Protein AF-A0A1V5XYW7-F1 (afdb_monomer)

Foldseek 3Di:
DDDDDPVQVVCLQPDQDPPPRQSGWDKDKDWDFDPDPPTPDTWIKIWTAHPPPRDIDIDGPVVVVVVVVVVVVVVVVVVVD

Structure (mmCIF, N/CA/C/O backbone):
data_AF-A0A1V5XYW7-F1
#
_entry.id   AF-A0A1V5XYW7-F1
#
loop_
_atom_site.group_PDB
_atom_site.id
_atom_site.type_symbol
_atom_site.label_atom_id
_atom_site.label_alt_id
_atom_site.label_comp_id
_atom_site.label_asym_id
_atom_site.label_entity_id
_atom_site.label_seq_id
_atom_site.pdbx_PDB_ins_code
_atom_site.Cartn_x
_atom_site.Cartn_y
_atom_site.Cartn_z
_atom_site.occupancy
_atom_site.B_iso_or_equiv
_atom_site.auth_seq_id
_atom_site.auth_comp_id
_atom_site.auth_asym_id
_atom_site.auth_atom_id
_atom_site.pdbx_PDB_model_num
ATOM 1 N N . MET A 1 1 ? -4.911 21.909 -8.838 1.00 36.50 1 MET A N 1
ATOM 2 C CA . MET A 1 1 ? -5.877 20.820 -8.573 1.00 36.50 1 MET A CA 1
ATOM 3 C C . MET A 1 1 ? -5.080 19.526 -8.528 1.00 36.50 1 MET A C 1
ATOM 5 O O . MET A 1 1 ? -4.471 19.181 -9.532 1.00 36.50 1 MET A O 1
ATOM 9 N N . ALA A 1 2 ? -4.935 18.908 -7.353 1.00 45.91 2 ALA A N 1
ATOM 10 C CA . ALA A 1 2 ? -4.123 17.701 -7.198 1.00 45.91 2 ALA A CA 1
ATOM 11 C C . ALA A 1 2 ? -4.779 16.540 -7.958 1.00 45.91 2 ALA A C 1
ATOM 13 O O . ALA A 1 2 ? -5.974 16.296 -7.806 1.00 45.91 2 ALA A O 1
ATOM 14 N N . LYS A 1 3 ? -4.009 15.869 -8.815 1.00 51.34 3 LYS A N 1
ATOM 15 C CA . LYS A 1 3 ? -4.450 14.694 -9.569 1.00 51.34 3 LYS A CA 1
ATOM 16 C C . LYS A 1 3 ? -4.811 13.601 -8.558 1.00 51.34 3 LYS A C 1
ATOM 18 O O . LYS A 1 3 ? -3.936 13.161 -7.820 1.00 51.34 3 LYS A O 1
ATOM 23 N N . GLN A 1 4 ? -6.087 13.230 -8.491 1.00 60.75 4 GLN A N 1
ATOM 24 C CA . GLN A 1 4 ? -6.575 12.152 -7.629 1.00 60.75 4 GLN A CA 1
ATOM 25 C C . GLN A 1 4 ? -5.818 10.858 -7.948 1.00 60.75 4 GLN A C 1
ATOM 27 O O . GLN A 1 4 ? -5.731 10.455 -9.112 1.00 60.75 4 GLN A O 1
ATOM 32 N N . A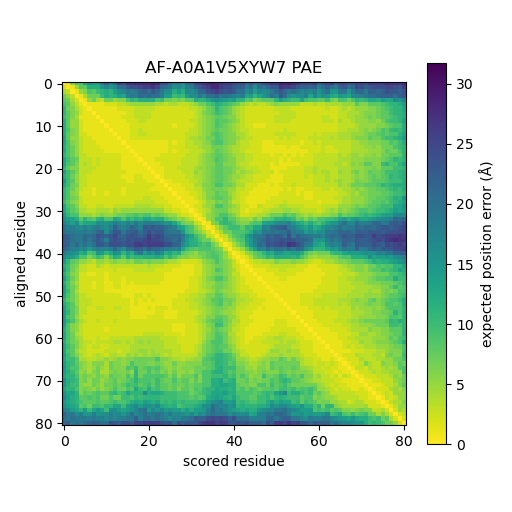SP A 1 5 ? -5.231 10.239 -6.925 1.00 82.94 5 ASP A N 1
ATOM 33 C CA . ASP A 1 5 ? -4.520 8.973 -7.060 1.00 82.94 5 ASP A CA 1
ATOM 34 C C . ASP A 1 5 ? -5.519 7.821 -6.912 1.00 82.94 5 ASP A C 1
ATOM 36 O O . ASP A 1 5 ? -5.813 7.354 -5.813 1.00 82.94 5 ASP A O 1
ATOM 40 N N . VAL A 1 6 ? -6.049 7.373 -8.051 1.00 86.81 6 VAL A N 1
ATOM 41 C CA . VAL A 1 6 ? -7.055 6.303 -8.135 1.00 86.81 6 VAL A CA 1
ATOM 42 C C . VAL A 1 6 ? -6.586 5.013 -7.450 1.00 86.81 6 VAL A C 1
ATOM 44 O O . VAL A 1 6 ? -7.403 4.276 -6.902 1.00 86.81 6 VAL A O 1
ATOM 47 N N . VAL A 1 7 ? -5.279 4.725 -7.455 1.00 89.38 7 VAL A N 1
ATOM 48 C CA . VAL A 1 7 ? -4.737 3.526 -6.800 1.00 89.38 7 VAL A CA 1
ATOM 49 C C . VAL A 1 7 ? -4.835 3.666 -5.285 1.00 89.38 7 VAL A C 1
ATOM 51 O O . VAL A 1 7 ? -5.301 2.740 -4.622 1.00 89.38 7 VAL A O 1
ATOM 54 N N . ALA A 1 8 ? -4.462 4.828 -4.746 1.00 91.56 8 ALA A N 1
ATOM 55 C CA . ALA A 1 8 ? -4.583 5.096 -3.317 1.00 91.56 8 ALA A CA 1
ATOM 56 C C . ALA A 1 8 ? -6.042 5.002 -2.842 1.00 91.56 8 ALA A C 1
ATOM 58 O O . ALA A 1 8 ? -6.311 4.354 -1.830 1.00 91.56 8 ALA A O 1
ATOM 59 N N . ASP A 1 9 ? -6.979 5.568 -3.608 1.00 92.25 9 ASP A N 1
ATOM 60 C CA . ASP A 1 9 ? -8.411 5.521 -3.296 1.00 92.25 9 ASP A CA 1
ATOM 61 C C . ASP A 1 9 ? -8.951 4.079 -3.285 1.00 92.25 9 ASP A C 1
ATOM 63 O O . ASP A 1 9 ? -9.740 3.707 -2.412 1.00 92.25 9 ASP A O 1
ATOM 67 N N . ASN A 1 10 ? -8.527 3.248 -4.242 1.00 92.69 10 ASN A N 1
ATOM 68 C CA . ASN A 1 10 ? -8.936 1.844 -4.317 1.00 92.69 10 ASN A CA 1
ATOM 69 C C . ASN A 1 10 ? -8.376 1.024 -3.151 1.00 92.69 10 ASN A C 1
ATOM 71 O O . ASN A 1 10 ? -9.112 0.248 -2.540 1.00 92.69 10 ASN A O 1
ATOM 75 N N . LEU A 1 11 ? -7.100 1.228 -2.812 1.00 93.88 11 LEU A N 1
ATOM 76 C CA . LEU A 1 11 ? -6.463 0.580 -1.667 1.00 93.88 11 LEU A CA 1
ATOM 77 C C . LEU A 1 11 ? -7.148 0.971 -0.356 1.00 93.88 11 LEU A C 1
ATOM 79 O O . LEU A 1 11 ? -7.456 0.097 0.449 1.00 93.88 11 LEU A O 1
ATOM 83 N N . GLN A 1 12 ? -7.462 2.256 -0.166 1.00 93.81 12 GLN A N 1
ATOM 84 C CA . GLN A 1 12 ? -8.149 2.724 1.037 1.00 93.81 12 GLN A CA 1
ATOM 85 C C . GLN A 1 12 ? -9.547 2.104 1.180 1.00 93.81 12 GLN A C 1
ATOM 87 O O . GLN A 1 12 ? -9.923 1.688 2.271 1.00 93.81 12 GLN A O 1
ATOM 92 N N . LYS A 1 13 ? -10.314 1.996 0.086 1.00 93.56 13 LYS A N 1
ATOM 93 C CA . LYS A 1 13 ? -11.663 1.396 0.101 1.00 93.56 13 LYS A CA 1
ATOM 94 C C . LYS A 1 13 ? -11.656 -0.114 0.340 1.00 93.56 13 LYS A C 1
ATOM 96 O O . LYS A 1 13 ? -12.593 -0.632 0.942 1.00 93.56 13 LYS A O 1
ATOM 101 N N . ALA A 1 14 ? -10.644 -0.816 -0.165 1.00 93.31 14 ALA A N 1
ATOM 102 C CA . ALA A 1 14 ? -10.530 -2.268 -0.044 1.00 93.31 14 ALA A CA 1
ATOM 103 C C . ALA A 1 14 ? -9.878 -2.719 1.275 1.00 93.31 14 ALA A C 1
ATOM 105 O O . ALA A 1 14 ? -9.925 -3.905 1.604 1.00 93.31 14 ALA A O 1
ATOM 106 N N . PHE A 1 15 ? -9.269 -1.797 2.023 1.00 95.81 15 PHE A N 1
ATOM 107 C CA . PHE A 1 15 ? -8.482 -2.130 3.200 1.00 95.81 15 PHE A CA 1
ATOM 108 C C . PHE A 1 15 ? -9.323 -2.722 4.339 1.00 95.81 15 PHE A C 1
ATOM 110 O O . PHE A 1 15 ? -10.320 -2.155 4.792 1.00 95.81 15 PHE A O 1
ATOM 117 N N . VAL A 1 16 ? -8.851 -3.847 4.876 1.00 97.69 16 VAL A N 1
ATOM 118 C CA . VAL A 1 16 ? -9.303 -4.404 6.151 1.00 97.69 16 VAL A CA 1
ATOM 119 C C . VAL A 1 16 ? -8.076 -4.907 6.892 1.00 97.69 16 VAL A C 1
ATOM 121 O O . VAL A 1 16 ? -7.421 -5.847 6.452 1.00 97.69 16 VAL A O 1
ATOM 124 N N . CYS A 1 17 ? -7.773 -4.306 8.041 1.00 97.62 17 CYS A N 1
ATOM 125 C CA . CYS A 1 17 ? -6.578 -4.658 8.793 1.00 97.62 17 CYS A CA 1
ATOM 126 C C . CYS A 1 17 ? -6.604 -6.143 9.212 1.00 97.62 17 CYS A C 1
ATOM 128 O O . CYS A 1 17 ? -7.494 -6.536 9.975 1.00 97.62 17 CYS A O 1
ATOM 130 N N . PRO A 1 18 ? -5.597 -6.956 8.843 1.00 97.06 18 PRO A N 1
ATOM 131 C CA . PRO A 1 18 ? -5.565 -8.376 9.199 1.00 97.06 18 PRO A CA 1
ATOM 132 C C . PRO A 1 18 ? -5.347 -8.605 10.702 1.00 97.06 18 PRO A C 1
ATOM 134 O O . PRO A 1 18 ? -5.678 -9.666 11.224 1.00 97.06 18 PRO A O 1
ATOM 137 N N . LYS A 1 19 ? -4.818 -7.603 11.420 1.00 96.88 19 LYS A N 1
ATOM 138 C CA . LYS A 1 19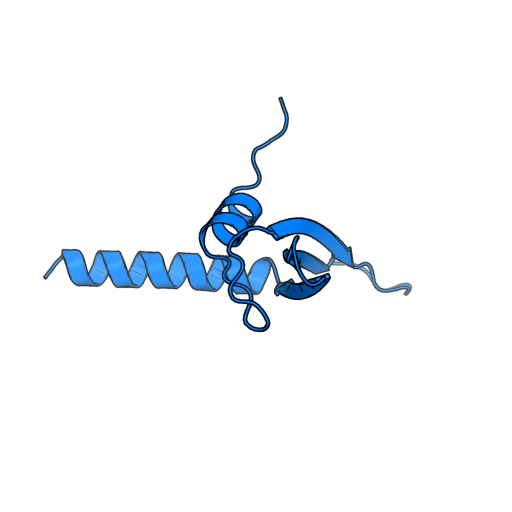 ? -4.525 -7.681 12.857 1.00 96.88 19 LYS A CA 1
ATOM 139 C C . LYS A 1 19 ? -5.720 -7.311 13.739 1.00 96.88 19 LYS A C 1
ATOM 141 O O . LYS A 1 19 ? -5.998 -8.004 14.710 1.00 96.88 19 LYS A O 1
ATOM 146 N N . CYS A 1 20 ? -6.405 -6.205 13.438 1.00 97.62 20 CYS A N 1
ATOM 147 C CA . CYS A 1 20 ? -7.459 -5.649 14.304 1.00 97.62 20 CYS A CA 1
ATOM 148 C C . CYS A 1 20 ? -8.817 -5.459 13.612 1.00 97.62 20 CYS A C 1
ATOM 150 O O . CYS A 1 20 ? -9.759 -4.997 14.248 1.00 97.62 20 CYS A O 1
ATOM 152 N N . ARG A 1 21 ? -8.928 -5.800 12.320 1.00 97.44 21 ARG A N 1
ATOM 153 C CA . ARG A 1 21 ? -10.135 -5.653 11.482 1.00 97.44 21 ARG A CA 1
ATOM 154 C C . ARG A 1 21 ? -10.644 -4.219 11.295 1.00 97.44 21 ARG A C 1
ATOM 156 O O . ARG A 1 21 ? -11.710 -4.028 10.713 1.00 97.44 21 ARG A O 1
ATOM 163 N N . CYS A 1 22 ? -9.893 -3.213 11.747 1.00 97.06 22 CYS A N 1
ATOM 164 C CA . CYS A 1 22 ? -10.157 -1.816 11.416 1.00 97.06 22 CYS A CA 1
ATOM 165 C C . CYS A 1 22 ? -10.133 -1.630 9.891 1.00 97.06 22 CYS A C 1
ATOM 167 O O . CYS A 1 22 ? -9.265 -2.184 9.215 1.00 97.06 22 CYS A O 1
ATOM 169 N N . LYS A 1 23 ? -11.094 -0.867 9.367 1.00 97.00 23 LYS A N 1
ATOM 170 C CA . LYS A 1 23 ? -11.244 -0.580 7.931 1.00 97.00 23 LYS A CA 1
ATOM 171 C C . LYS A 1 23 ? -10.647 0.764 7.522 1.00 97.00 23 LYS A C 1
ATOM 173 O O . LYS A 1 23 ? -10.651 1.099 6.348 1.00 97.00 23 LYS A O 1
ATOM 178 N N . ASP A 1 24 ? -10.174 1.538 8.493 1.00 96.44 24 ASP A N 1
ATOM 179 C CA . ASP A 1 24 ? -9.563 2.831 8.241 1.00 96.44 24 ASP A CA 1
ATOM 180 C C . ASP A 1 24 ? -8.036 2.701 8.158 1.00 96.44 24 ASP A C 1
ATOM 182 O O . ASP A 1 24 ? -7.391 1.989 8.945 1.00 96.44 24 ASP A O 1
ATOM 186 N N . ALA A 1 25 ? -7.468 3.372 7.161 1.00 97.12 25 ALA A N 1
ATOM 187 C CA . ALA A 1 25 ? -6.048 3.350 6.868 1.00 97.12 25 ALA A CA 1
ATOM 188 C C . ALA A 1 25 ? -5.569 4.654 6.243 1.00 97.12 25 ALA A C 1
ATOM 190 O O . ALA A 1 25 ? -6.252 5.291 5.441 1.00 97.12 25 ALA A O 1
ATOM 191 N N . GLN A 1 26 ? -4.324 4.991 6.562 1.00 97.00 26 GLN A N 1
ATOM 192 C CA . GLN A 1 26 ? -3.563 6.009 5.866 1.00 97.00 26 GLN A CA 1
ATOM 193 C C . GLN A 1 26 ? -2.798 5.364 4.708 1.00 97.00 26 GLN A C 1
ATOM 195 O O . GLN A 1 26 ? -1.945 4.503 4.928 1.00 97.00 26 GLN A O 1
ATOM 200 N N . VAL A 1 27 ? -3.066 5.818 3.482 1.00 96.56 27 VAL A N 1
ATOM 201 C CA . VAL A 1 27 ? -2.347 5.381 2.279 1.00 96.56 27 VAL A CA 1
ATOM 202 C C . VAL A 1 27 ? -1.316 6.434 1.881 1.00 96.56 27 VAL A C 1
ATOM 204 O O . VAL A 1 27 ? -1.627 7.623 1.824 1.00 96.56 27 VAL A O 1
ATOM 207 N N . ARG A 1 28 ? -0.078 6.016 1.601 1.00 95.06 28 ARG A N 1
ATOM 208 C CA . ARG A 1 28 ? 0.977 6.897 1.077 1.00 95.06 28 ARG A CA 1
ATOM 209 C C . ARG A 1 28 ? 1.679 6.249 -0.102 1.00 95.06 28 ARG A C 1
ATOM 211 O O . ARG A 1 28 ? 1.970 5.059 -0.073 1.00 95.06 28 ARG A O 1
ATOM 218 N N . ARG A 1 29 ? 1.998 7.054 -1.110 1.00 94.06 29 ARG A N 1
ATOM 219 C CA . ARG A 1 29 ? 2.825 6.649 -2.247 1.00 94.06 29 ARG A CA 1
ATOM 220 C C . ARG A 1 29 ? 4.294 6.910 -1.920 1.00 94.06 29 ARG A C 1
ATOM 222 O O . ARG A 1 29 ? 4.654 8.018 -1.524 1.00 94.06 29 ARG A O 1
ATOM 229 N N . LEU A 1 30 ? 5.125 5.889 -2.065 1.00 91.31 30 LEU A N 1
ATOM 230 C CA . 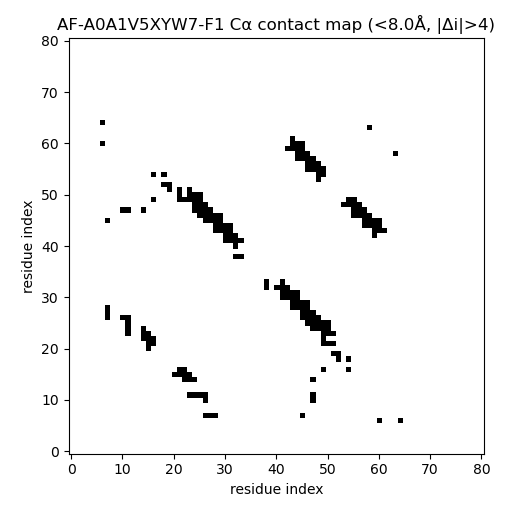LEU A 1 30 ? 6.543 5.876 -1.738 1.00 91.31 30 LEU A CA 1
ATOM 231 C C . LEU A 1 30 ? 7.359 5.678 -3.011 1.00 91.31 30 LEU A C 1
ATOM 233 O O . LEU A 1 30 ? 7.099 4.764 -3.791 1.00 91.31 30 LEU A O 1
ATOM 237 N N . PHE A 1 31 ? 8.374 6.518 -3.186 1.00 87.75 31 PHE A N 1
ATOM 238 C CA . PHE A 1 31 ? 9.361 6.380 -4.249 1.00 87.75 31 PHE A CA 1
ATOM 239 C C . PHE A 1 31 ? 10.614 5.761 -3.648 1.00 87.75 31 PHE A C 1
ATOM 241 O O . PHE A 1 31 ? 11.267 6.372 -2.801 1.00 87.75 31 PHE A O 1
ATOM 248 N N . VAL A 1 32 ? 10.930 4.541 -4.066 1.00 82.75 32 VAL A N 1
ATOM 249 C CA . VAL A 1 32 ? 12.143 3.848 -3.652 1.00 82.75 32 VAL A CA 1
ATOM 250 C C . VAL A 1 32 ? 13.153 3.980 -4.781 1.00 82.75 32 VAL A C 1
ATOM 252 O O . VAL A 1 32 ? 13.049 3.332 -5.822 1.00 82.75 32 VAL A O 1
ATOM 255 N N . ASN A 1 33 ? 14.140 4.842 -4.558 1.00 77.75 33 ASN A N 1
ATOM 256 C CA . ASN A 1 33 ? 15.333 4.907 -5.387 1.00 77.75 33 ASN A CA 1
ATOM 257 C C . ASN A 1 33 ? 16.406 4.051 -4.711 1.00 77.75 33 ASN A C 1
ATOM 259 O O . ASN A 1 33 ? 16.758 4.311 -3.559 1.00 77.75 33 ASN A O 1
ATOM 263 N N . SER A 1 34 ? 16.942 3.042 -5.399 1.00 64.50 34 SER A N 1
ATOM 264 C CA . SER A 1 34 ? 18.170 2.385 -4.939 1.00 64.50 34 SER A CA 1
ATOM 265 C C . SER A 1 34 ? 19.304 3.412 -4.877 1.00 64.50 34 SER A C 1
ATOM 267 O O . SER A 1 34 ? 19.336 4.344 -5.667 1.00 64.50 34 SER A O 1
ATOM 269 N N . ALA A 1 35 ? 20.243 3.306 -3.943 1.00 63.06 35 ALA A N 1
ATOM 270 C CA . ALA A 1 35 ? 21.457 4.120 -3.978 1.00 63.06 35 ALA A CA 1
ATOM 271 C C . ALA A 1 35 ? 22.477 3.415 -4.890 1.00 63.06 35 ALA A C 1
ATOM 273 O O . ALA A 1 35 ? 22.982 2.354 -4.535 1.00 63.06 35 ALA A O 1
ATOM 274 N N . GLY A 1 36 ? 22.744 3.952 -6.085 1.00 59.41 36 GLY A N 1
ATOM 275 C CA . GLY A 1 36 ? 23.697 3.354 -7.026 1.00 59.41 36 GLY A CA 1
ATOM 276 C C . GLY A 1 36 ? 23.730 4.043 -8.393 1.00 59.41 36 GLY A C 1
ATOM 277 O O . GLY A 1 36 ? 22.743 4.605 -8.850 1.00 59.41 36 GLY A O 1
ATOM 278 N N . PHE A 1 37 ? 24.876 3.983 -9.070 1.00 56.03 37 PHE A N 1
ATOM 279 C CA . PHE A 1 37 ? 25.162 4.660 -10.348 1.00 56.03 37 PHE A CA 1
ATOM 280 C C . PHE A 1 37 ? 24.353 4.115 -11.558 1.00 56.03 37 PHE A C 1
ATOM 282 O O . PHE A 1 37 ? 24.529 4.578 -12.678 1.00 56.03 37 PHE A O 1
ATOM 289 N N . LEU A 1 38 ? 23.455 3.139 -11.346 1.00 56.22 38 LEU A N 1
ATOM 290 C CA . LEU A 1 38 ? 22.692 2.409 -12.377 1.00 56.22 38 LEU A CA 1
ATOM 291 C C . LEU A 1 38 ? 21.158 2.552 -12.230 1.00 56.22 38 LEU A C 1
ATOM 293 O O . LEU A 1 38 ? 20.399 1.666 -12.618 1.00 56.22 38 LEU A O 1
ATOM 297 N N . ASN A 1 39 ? 20.672 3.657 -11.661 1.00 55.75 39 ASN A N 1
ATOM 298 C CA . ASN A 1 39 ? 19.239 3.872 -11.428 1.00 55.75 39 ASN A CA 1
ATOM 299 C C . ASN A 1 39 ? 18.516 4.458 -12.647 1.00 55.75 39 ASN A C 1
ATOM 301 O O . ASN A 1 39 ? 18.358 5.673 -12.742 1.00 55.75 39 ASN A O 1
ATOM 305 N N . PHE A 1 40 ? 18.025 3.613 -13.551 1.00 59.41 40 PHE A N 1
ATOM 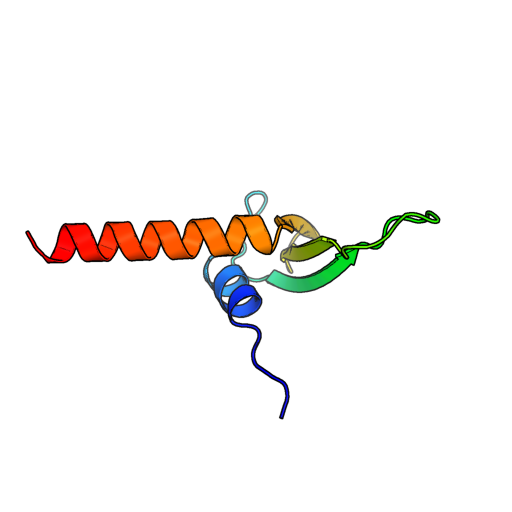306 C CA . PHE A 1 40 ? 17.171 4.083 -14.652 1.00 59.41 40 PHE A CA 1
ATOM 307 C C . PHE A 1 40 ? 15.664 3.969 -14.392 1.00 59.41 40 PHE A C 1
ATOM 309 O O . PHE A 1 40 ? 14.895 4.542 -15.159 1.00 59.41 40 PHE A O 1
ATOM 316 N N . MET A 1 41 ? 15.207 3.301 -13.322 1.00 64.31 41 MET A N 1
ATOM 317 C CA . MET A 1 41 ? 13.769 3.190 -13.036 1.00 64.31 41 MET A CA 1
ATOM 318 C C . MET A 1 41 ? 13.453 3.298 -11.534 1.00 64.31 41 MET A C 1
ATOM 320 O O . MET A 1 41 ? 13.862 2.419 -10.776 1.00 64.31 41 MET A O 1
ATOM 324 N N . PRO A 1 42 ? 12.732 4.347 -11.086 1.00 72.31 42 PRO A N 1
ATOM 325 C CA . PRO A 1 42 ? 12.246 4.427 -9.712 1.00 72.31 42 PRO A CA 1
ATOM 326 C C . PRO A 1 42 ? 11.182 3.348 -9.477 1.00 72.31 42 PRO A C 1
ATOM 328 O O . PRO A 1 42 ? 10.248 3.217 -10.271 1.00 72.31 42 PRO A O 1
ATOM 331 N N . VAL A 1 43 ? 11.301 2.593 -8.383 1.00 85.62 43 VAL A N 1
ATOM 332 C CA . VAL A 1 43 ? 10.270 1.628 -7.980 1.00 85.62 43 VAL A CA 1
ATOM 333 C C . VAL A 1 43 ? 9.277 2.342 -7.073 1.00 85.62 43 VAL A C 1
ATOM 335 O O . VAL A 1 43 ? 9.667 3.046 -6.138 1.00 85.62 43 VAL A O 1
ATOM 338 N N . ILE A 1 44 ? 7.988 2.195 -7.366 1.00 90.56 44 ILE A N 1
ATOM 339 C CA . ILE A 1 44 ? 6.925 2.918 -6.673 1.00 90.56 44 ILE A CA 1
ATOM 340 C C . ILE A 1 44 ? 6.077 1.929 -5.886 1.00 90.56 44 ILE A C 1
ATOM 342 O O . ILE A 1 44 ? 5.529 0.978 -6.444 1.00 90.56 44 ILE A O 1
ATOM 346 N N . PHE A 1 45 ? 5.947 2.195 -4.590 1.00 93.44 45 PHE A N 1
ATOM 347 C CA . PHE A 1 45 ? 5.128 1.415 -3.674 1.00 93.44 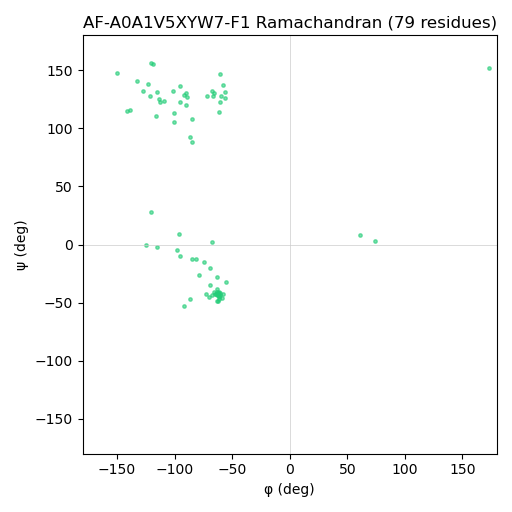45 PHE A CA 1
ATOM 348 C C . PHE A 1 45 ? 4.019 2.270 -3.067 1.00 93.44 45 PHE A C 1
ATOM 350 O O . PHE A 1 45 ? 4.156 3.482 -2.926 1.00 93.44 45 PHE A O 1
ATOM 357 N N . TYR A 1 46 ? 2.942 1.631 -2.637 1.00 95.31 46 TYR A N 1
ATOM 358 C CA . TYR A 1 46 ? 1.943 2.212 -1.752 1.00 95.31 46 TYR A CA 1
ATOM 359 C C . TYR A 1 46 ? 2.062 1.562 -0.382 1.00 95.31 46 TYR A C 1
ATOM 361 O O . TYR A 1 46 ? 1.965 0.344 -0.278 1.00 95.31 46 TYR A O 1
ATOM 369 N N . SER A 1 47 ? 2.262 2.357 0.666 1.00 96.94 47 SER A N 1
ATOM 370 C CA . SER A 1 47 ? 2.128 1.897 2.048 1.00 96.94 47 SER A CA 1
ATOM 371 C C . SER A 1 47 ? 0.707 2.146 2.531 1.00 96.94 47 SER A C 1
ATOM 373 O O . SER A 1 47 ? 0.230 3.281 2.446 1.00 96.94 47 SER A O 1
ATOM 375 N N . VAL A 1 48 ? 0.066 1.123 3.083 1.00 97.31 48 VAL A N 1
ATOM 376 C CA . VAL A 1 48 ? -1.261 1.208 3.694 1.00 97.31 48 VAL A CA 1
ATOM 377 C C . VAL A 1 48 ? -1.114 0.891 5.176 1.00 97.31 48 VAL A C 1
ATOM 379 O O . VAL A 1 48 ? -0.791 -0.234 5.551 1.00 97.31 48 VAL A O 1
ATOM 382 N N . THR A 1 49 ? -1.306 1.898 6.026 1.00 98.06 49 THR A N 1
ATOM 383 C CA . THR A 1 49 ? -1.107 1.792 7.476 1.00 98.06 49 THR A CA 1
ATOM 384 C C . THR A 1 49 ? -2.434 1.920 8.207 1.00 98.06 49 THR A C 1
ATOM 386 O O . THR A 1 49 ? -3.112 2.940 8.106 1.00 98.06 49 THR A O 1
ATOM 389 N N . CYS A 1 50 ? -2.784 0.908 8.999 1.00 98.25 50 CYS A N 1
ATOM 390 C CA . CYS A 1 50 ? -3.964 0.915 9.856 1.00 98.25 50 CYS A CA 1
ATOM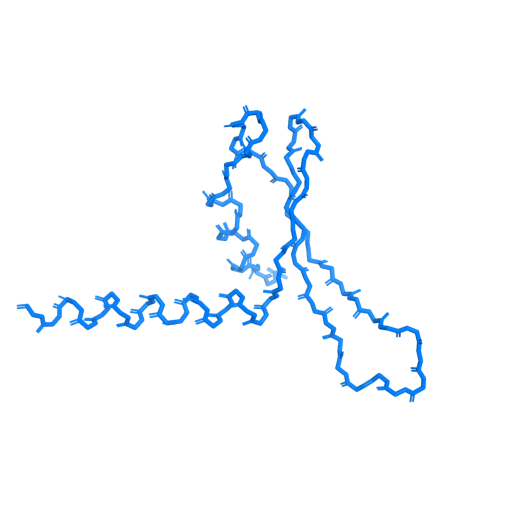 391 C C . CYS A 1 50 ? -3.909 2.065 10.871 1.00 98.25 50 CYS A C 1
ATOM 393 O O . CYS A 1 50 ? -2.953 2.156 11.647 1.00 98.25 50 CYS A O 1
ATOM 395 N N . THR A 1 51 ? -4.971 2.871 10.937 1.00 97.88 51 THR A N 1
ATOM 396 C CA . THR A 1 51 ? -5.056 4.016 11.862 1.00 97.88 51 THR A CA 1
ATOM 397 C C . THR A 1 51 ? -5.293 3.608 13.318 1.00 97.88 51 THR A C 1
ATOM 399 O O . THR A 1 51 ? -5.055 4.406 14.219 1.00 97.88 51 THR A O 1
ATOM 402 N N . LEU A 1 52 ? -5.700 2.356 13.569 1.00 97.81 52 LEU A N 1
ATOM 403 C CA . LEU A 1 52 ? -5.943 1.837 14.918 1.00 97.81 52 LEU A CA 1
ATOM 404 C C . LEU A 1 52 ? -4.714 1.163 15.546 1.00 97.81 52 LEU A C 1
ATOM 406 O O . LEU A 1 52 ? -4.353 1.466 16.677 1.00 97.81 52 LEU A O 1
ATOM 410 N N . CYS A 1 53 ? -4.097 0.202 14.849 1.00 97.44 53 CYS A N 1
ATOM 411 C CA . CYS A 1 53 ? -3.071 -0.671 15.443 1.00 97.44 53 CYS A CA 1
ATOM 412 C C . CYS A 1 53 ? -1.664 -0.514 14.846 1.00 97.44 53 CYS A C 1
ATOM 414 O O . CYS A 1 53 ? -0.750 -1.225 15.270 1.00 97.44 53 CYS A O 1
ATOM 416 N N . GLY A 1 54 ? -1.501 0.346 13.834 1.00 97.62 54 GLY A N 1
ATOM 417 C CA . GLY A 1 54 ? -0.218 0.615 13.177 1.00 97.62 54 GLY A CA 1
ATOM 418 C C . GLY A 1 54 ? 0.296 -0.486 12.243 1.00 97.62 54 GLY A C 1
ATOM 419 O O . GLY A 1 54 ? 1.384 -0.347 11.686 1.00 97.62 54 GLY A O 1
ATOM 420 N N . TYR A 1 55 ? -0.457 -1.576 12.041 1.00 98.00 55 TYR A N 1
ATOM 421 C CA . TYR A 1 55 ? -0.108 -2.577 11.028 1.00 98.00 55 TYR A CA 1
ATOM 422 C C . TYR A 1 55 ? 0.021 -1.908 9.656 1.00 98.00 55 TYR A C 1
ATOM 424 O O . TYR A 1 55 ? -0.865 -1.145 9.271 1.00 98.00 55 TYR A O 1
ATOM 432 N N . THR A 1 56 ? 1.112 -2.195 8.947 1.00 97.75 56 THR A N 1
ATOM 433 C CA . THR A 1 56 ? 1.423 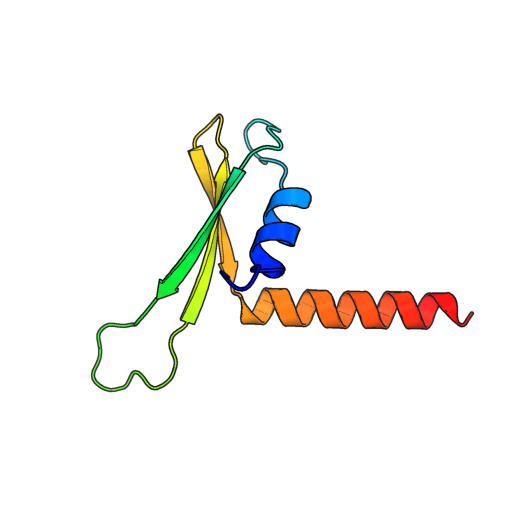-1.594 7.647 1.00 97.75 56 THR A CA 1
ATOM 434 C C . THR A 1 56 ? 1.716 -2.680 6.625 1.00 97.75 56 THR A C 1
ATOM 436 O O . THR A 1 56 ? 2.520 -3.572 6.889 1.00 97.75 56 THR A O 1
ATOM 439 N N . GLU A 1 57 ? 1.091 -2.571 5.459 1.00 96.12 57 GLU A N 1
ATOM 440 C CA . GLU A 1 57 ? 1.348 -3.409 4.287 1.00 96.12 57 GLU A CA 1
ATOM 441 C C . GLU A 1 57 ? 1.784 -2.553 3.091 1.00 96.12 57 GLU A C 1
ATOM 443 O O . GLU A 1 57 ? 1.511 -1.349 3.040 1.00 96.12 57 GLU A O 1
ATOM 448 N N . PHE A 1 58 ? 2.502 -3.169 2.150 1.00 95.62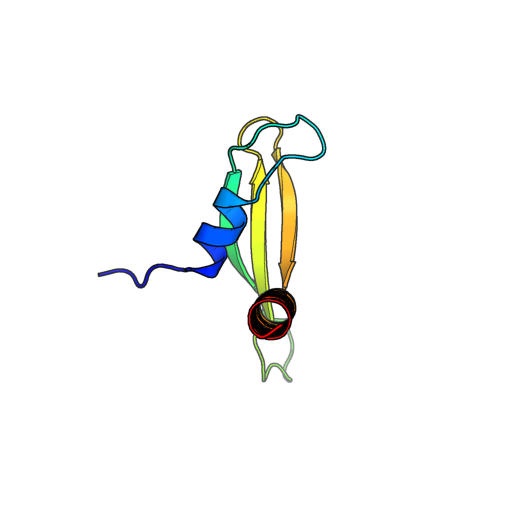 58 PHE A N 1
ATOM 449 C CA . PHE A 1 58 ? 3.066 -2.499 0.980 1.00 95.62 58 PHE A CA 1
ATOM 450 C C . PHE A 1 58 ? 2.572 -3.147 -0.310 1.00 95.62 58 PHE A C 1
ATOM 452 O O . PHE A 1 58 ? 2.567 -4.371 -0.432 1.00 95.62 58 PHE A O 1
ATOM 459 N N . TYR A 1 59 ? 2.233 -2.314 -1.290 1.00 94.25 59 TYR A N 1
ATOM 460 C CA . TYR A 1 59 ? 1.811 -2.734 -2.623 1.00 94.25 59 TYR A CA 1
ATOM 461 C C . TYR A 1 59 ? 2.732 -2.145 -3.683 1.00 94.25 59 TYR A C 1
ATOM 463 O O . TYR A 1 59 ? 2.938 -0.935 -3.712 1.00 94.25 59 TYR A O 1
ATOM 471 N N . ASP A 1 60 ? 3.263 -2.983 -4.569 1.00 92.81 60 ASP A N 1
ATOM 472 C CA . ASP A 1 60 ? 3.972 -2.525 -5.767 1.00 92.81 60 ASP A CA 1
ATOM 473 C C . ASP A 1 60 ? 2.968 -1.934 -6.772 1.00 92.81 60 ASP A C 1
ATOM 475 O O . ASP A 1 60 ? 1.966 -2.572 -7.108 1.00 92.81 60 ASP A O 1
ATOM 479 N N . GLU A 1 61 ? 3.213 -0.709 -7.250 1.00 91.75 61 GLU A N 1
ATOM 480 C CA . GLU A 1 61 ? 2.280 -0.009 -8.142 1.00 91.75 61 GLU A CA 1
ATOM 481 C C . GLU A 1 61 ? 2.059 -0.755 -9.468 1.00 91.75 61 GLU A C 1
ATOM 483 O O . GLU A 1 61 ? 0.930 -0.812 -9.967 1.00 91.75 61 GLU A O 1
ATOM 488 N N . LEU A 1 62 ? 3.121 -1.313 -10.058 1.00 90.00 62 LEU A N 1
ATOM 489 C CA . LEU A 1 62 ? 3.054 -1.973 -11.362 1.00 90.00 62 LEU A CA 1
ATOM 490 C C . LEU A 1 62 ? 2.341 -3.317 -11.260 1.00 90.00 62 LEU A C 1
ATOM 492 O O . LEU A 1 62 ? 1.510 -3.639 -12.112 1.00 90.00 62 LEU A O 1
ATOM 496 N N . ALA A 1 63 ? 2.646 -4.091 -10.220 1.00 90.38 63 ALA A N 1
ATOM 497 C CA . ALA A 1 63 ? 1.969 -5.351 -9.961 1.00 90.38 63 ALA A CA 1
ATOM 498 C C . ALA A 1 63 ? 0.477 -5.127 -9.674 1.00 90.38 63 ALA A C 1
ATOM 500 O O . ALA A 1 63 ? -0.359 -5.831 -10.242 1.00 90.38 63 ALA A O 1
ATOM 501 N N . TYR A 1 64 ? 0.139 -4.114 -8.867 1.00 88.88 64 TYR A N 1
ATOM 502 C CA . TYR A 1 64 ? -1.250 -3.792 -8.540 1.00 88.88 64 TYR A CA 1
ATOM 503 C C . TYR A 1 64 ? -2.049 -3.390 -9.786 1.00 88.88 64 TYR A C 1
ATOM 505 O O . TYR A 1 64 ? -3.106 -3.958 -10.041 1.00 88.88 64 TYR A O 1
ATOM 513 N N . LYS A 1 65 ? -1.530 -2.480 -10.626 1.00 88.38 65 LYS A N 1
ATOM 514 C CA . LYS A 1 65 ? -2.216 -2.056 -11.864 1.00 88.38 65 LYS A CA 1
ATOM 515 C C . LYS A 1 65 ? -2.495 -3.219 -12.816 1.00 88.38 65 LYS A C 1
ATOM 517 O O . LYS A 1 65 ? -3.625 -3.354 -13.279 1.00 88.38 65 LYS A O 1
ATOM 522 N N . LYS A 1 66 ? -1.503 -4.090 -13.041 1.00 88.38 66 LYS A N 1
ATOM 523 C CA . LYS A 1 66 ? -1.660 -5.285 -13.887 1.00 88.38 66 LYS A CA 1
ATOM 524 C C . LYS A 1 66 ? -2.773 -6.204 -13.384 1.00 88.38 66 LYS A C 1
ATOM 526 O O . LYS A 1 66 ? -3.563 -6.701 -14.180 1.00 88.38 66 LYS A O 1
ATOM 531 N N . GLN A 1 67 ? -2.857 -6.420 -12.070 1.00 85.12 67 GLN A N 1
ATOM 532 C CA . GLN A 1 67 ? -3.919 -7.239 -11.478 1.00 85.12 67 GLN A CA 1
ATOM 533 C C . GLN A 1 67 ? -5.303 -6.616 -11.690 1.00 85.12 67 GLN A C 1
ATOM 535 O O . GLN A 1 67 ? -6.242 -7.329 -12.041 1.00 85.12 67 GLN A O 1
ATOM 540 N N . THR A 1 68 ? -5.433 -5.298 -11.523 1.00 82.44 68 THR A N 1
ATOM 541 C CA . THR A 1 68 ? -6.708 -4.588 -11.707 1.00 82.44 68 THR A CA 1
ATOM 542 C C . THR A 1 68 ? -7.186 -4.636 -13.159 1.00 82.44 68 THR A C 1
ATOM 544 O O . THR A 1 68 ? -8.371 -4.854 -13.405 1.00 82.44 68 THR A O 1
ATOM 547 N N . GLU A 1 69 ? -6.275 -4.486 -14.124 1.00 85.19 69 GLU A N 1
ATOM 548 C CA . GLU A 1 69 ? -6.572 -4.606 -15.560 1.00 85.19 69 GLU A CA 1
ATOM 549 C C . GLU A 1 69 ? -7.039 -6.021 -15.921 1.00 85.19 69 GLU A C 1
ATOM 551 O O . GLU A 1 69 ? -8.096 -6.188 -16.528 1.00 85.19 69 GLU A O 1
ATOM 556 N N . GLN A 1 70 ? -6.314 -7.047 -15.464 1.00 83.06 70 GLN A N 1
ATOM 557 C CA . GLN A 1 70 ? -6.679 -8.449 -15.690 1.00 83.06 70 GLN A CA 1
ATOM 558 C C . GLN A 1 70 ? -8.012 -8.823 -15.029 1.00 83.06 70 GLN A C 1
ATOM 560 O O . GLN A 1 70 ? -8.795 -9.591 -15.587 1.00 83.06 70 GLN A O 1
ATOM 565 N N . ALA A 1 71 ? -8.290 -8.298 -13.833 1.00 81.06 71 ALA A N 1
ATOM 566 C CA . ALA A 1 71 ? -9.570 -8.505 -13.165 1.00 81.06 71 ALA A CA 1
ATOM 567 C C . ALA A 1 71 ? -10.719 -7.851 -13.947 1.00 81.06 71 ALA A C 1
ATOM 569 O O . ALA A 1 71 ? -11.762 -8.477 -14.134 1.00 81.06 71 ALA A O 1
ATOM 570 N N . ALA A 1 72 ? -10.520 -6.630 -14.453 1.00 83.50 72 ALA A N 1
ATOM 571 C CA . ALA A 1 72 ? -11.508 -5.937 -15.275 1.00 83.50 72 ALA A CA 1
ATOM 572 C C . ALA A 1 72 ? -11.784 -6.673 -16.597 1.00 83.50 72 ALA A C 1
ATOM 574 O O . ALA A 1 72 ? -12.940 -6.788 -16.999 1.00 83.50 72 ALA A O 1
ATOM 575 N N . GLU A 1 73 ? -10.748 -7.208 -17.247 1.00 87.25 73 GLU A N 1
ATOM 576 C CA . GLU A 1 73 ? -10.880 -8.023 -18.460 1.00 87.25 73 GLU A CA 1
ATOM 577 C C . GLU A 1 73 ? -11.692 -9.299 -18.202 1.00 87.25 73 GLU A C 1
ATOM 579 O O . GLU A 1 73 ? -12.647 -9.580 -18.925 1.00 87.25 73 GLU A O 1
ATOM 584 N N . LYS A 1 74 ? -11.391 -10.028 -17.119 1.00 83.12 74 LYS A N 1
ATOM 585 C CA . LYS A 1 74 ? -12.149 -11.231 -16.736 1.00 83.12 74 LYS A CA 1
ATOM 586 C C . LYS A 1 74 ? -13.618 -10.933 -16.451 1.00 83.12 74 LYS A C 1
ATOM 588 O O . LYS A 1 74 ? -14.476 -11.705 -16.859 1.00 83.12 74 LYS A O 1
ATOM 593 N N . ILE A 1 75 ? -13.915 -9.829 -15.762 1.00 85.00 75 ILE A N 1
ATOM 594 C CA . ILE A 1 75 ? -15.300 -9.428 -15.477 1.00 85.00 75 ILE A CA 1
ATOM 595 C C . ILE A 1 75 ? -16.056 -9.148 -16.781 1.00 85.00 75 ILE A C 1
ATOM 597 O O . ILE A 1 75 ? -17.180 -9.616 -16.927 1.00 85.00 75 ILE A O 1
ATOM 601 N N . ARG A 1 76 ? -15.435 -8.447 -17.742 1.00 86.38 76 ARG A N 1
ATOM 602 C CA . ARG A 1 76 ? -16.043 -8.183 -19.058 1.00 86.38 76 ARG A CA 1
ATOM 603 C C . ARG A 1 76 ? -16.333 -9.473 -19.821 1.00 86.38 76 ARG A C 1
ATOM 605 O O . ARG A 1 76 ? -17.442 -9.641 -20.304 1.00 86.38 76 ARG A O 1
ATOM 612 N N . ALA A 1 77 ? -15.383 -10.406 -19.845 1.00 79.50 77 ALA A N 1
ATOM 613 C CA . ALA A 1 77 ? 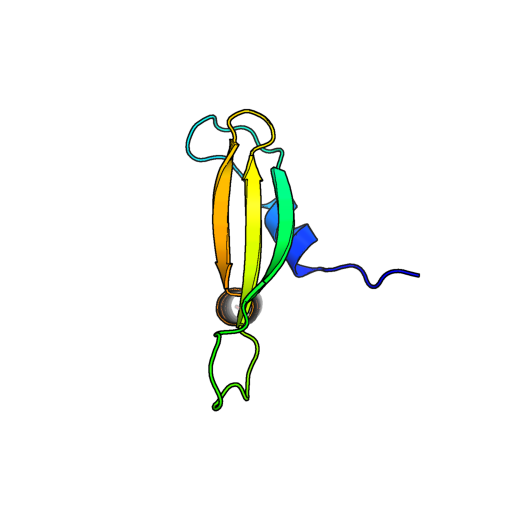-15.552 -11.691 -20.523 1.00 79.50 77 ALA A CA 1
ATOM 614 C C . ALA A 1 77 ? -16.680 -12.559 -19.927 1.00 79.50 77 ALA A C 1
ATOM 616 O O . ALA A 1 77 ? -17.278 -13.356 -20.639 1.00 79.50 77 ALA A O 1
ATOM 617 N N . VAL A 1 78 ? -16.987 -12.410 -18.632 1.00 79.31 78 VAL A N 1
ATOM 618 C CA . VAL A 1 78 ? -18.115 -13.106 -17.980 1.00 79.31 78 VAL A CA 1
ATOM 619 C C . VAL A 1 78 ? -19.460 -12.432 -18.279 1.00 79.31 78 VAL A C 1
ATOM 621 O O . VAL A 1 78 ? -20.484 -13.099 -18.243 1.00 79.31 78 VAL A O 1
ATOM 624 N N . GLN A 1 79 ? -19.477 -11.128 -18.569 1.00 72.69 79 GLN A N 1
ATOM 625 C CA . GLN A 1 79 ? -20.703 -10.363 -18.842 1.00 72.69 79 GLN A CA 1
ATOM 626 C C . GLN A 1 79 ? -21.229 -10.516 -20.280 1.00 72.69 79 GLN A C 1
ATOM 628 O O . GLN A 1 79 ? -22.352 -10.103 -20.554 1.00 72.69 79 GLN A O 1
ATOM 633 N N . GLU A 1 80 ? -20.432 -11.086 -21.185 1.00 67.00 80 GLU A N 1
ATOM 634 C CA . GLU A 1 80 ? -20.802 -11.364 -22.582 1.00 67.00 80 GLU A CA 1
ATOM 635 C C . GLU A 1 80 ? -21.303 -12.811 -22.799 1.00 67.00 80 GLU A C 1
ATOM 637 O O . GLU A 1 80 ? -21.497 -13.231 -23.941 1.00 67.00 80 GLU A O 1
ATOM 642 N N . ILE A 1 81 ? -21.525 -13.560 -21.709 1.00 56.38 81 ILE A N 1
ATOM 643 C CA . ILE A 1 81 ? -22.141 -14.900 -21.669 1.00 56.38 81 ILE A CA 1
ATOM 644 C C . ILE A 1 81 ? -23.530 -14.782 -21.041 1.00 56.38 81 ILE A C 1
ATOM 646 O O . ILE A 1 81 ? -24.475 -15.380 -21.603 1.00 56.38 81 ILE A O 1
#

Mean predicted aligned error: 7.19 Å

pLDDT: mean 85.2, std 14.62, range [36.5, 98.25]

Sequence (81 aa):
MAKQDVVADNLQKAFVCPKCRCKDAQVRRLFVNSAGFLNFMPVIFYSVTCTLCGYTEFYDELAYKKQTEQAAEKIRAVQEI

Radius of gyration: 15.75 Å; Cα contacts (8 Å, |Δi|>4): 100; chains: 1; bounding box: 47×36×38 Å

Nearest PDB structures (foldseek):
  4tma-assembly1_B  TM=5.614E-01  e=3.231E+00  Escherichia coli str. K-12 substr. MC4100
  6edx-assembly1_A  TM=5.265E-01  e=9.177E+00  Homo sapiens
  2g5z-assembly1_A  TM=3.725E-01  e=2.235E+00  Aequorea victoria
  5cuy-assembly1_B  TM=4.398E-01  e=4.130E+00  Trypanosoma brucei brucei TREU927
  7av6-assembly1_A-2  TM=3.955E-01  e=4.130E+00  Halorhodospira halophila

Solvent-accessible surface area (backbone atoms only — not comparable to full-atom values): 5022 Å² total; per-residue (Å²): 131,84,80,80,58,66,66,52,55,50,52,44,72,69,41,59,36,92,86,76,62,47,52,55,53,52,66,45,84,42,81,49,69,76,92,61,99,79,74,86,71,77,46,48,35,36,41,43,28,30,74,85,79,64,57,69,50,78,41,53,50,68,64,51,52,54,50,53,52,54,50,53,50,53,53,53,65,60,73,78,110

Secondary structure (DSSP, 8-state):
-----HHHHHHHHH---TTT----EEEEEEEE--SSTT--S-EEEEEEEETTT--EEEEEHHHHHHHHHHHHHHHHHHHT-